Protein AF-Q7WXS7-F1 (afdb_monomer)

Organism: Cupriavidus necator (strain ATCC 17699 / DSM 428 / KCTC 22496 / NCIMB 10442 / H16 / Stanier 337) (NCBI:txid381666)

Solvent-accessible surface area (backbone atoms only — not comparable to full-atom values): 4306 Å² total; per-residue (Å²): 107,69,58,57,76,72,68,49,54,60,63,59,54,20,57,77,70,69,44,94,47,63,72,77,46,46,59,64,60,72,73,31,64,71,57,52,52,56,52,48,72,74,52,72,88,73,88,66,76,90,71,81,88,73,75,53,76,66,58,50,53,55,64,74,73,109

Secondary structure (DSSP, 8-state):
-HHHHTT--HHHHHHHTT-S-THHHHHHHHT-HHHHHHHHHHS----S--PPP---HHHHHHHTT-

pLDDT: mean 81.95, std 5.97, range [70.12, 94.25]

Foldseek 3Di:
DVCVVVVHDLVVVCVVVVHPDSVVSVVVVVVDPVSVVVVVVVDDPDPDDPDDDDDDPVVVVVVVVD

Sequence (66 aa):
MELLQAGVDPFNIALWMGHESLQTTQIYLDASLELKEKILANVGPHDGKPVRYRPDSKLATFLKGL

Structure (mmCIF, N/CA/C/O backbone):
data_AF-Q7WXS7-F1
#
_entry.id   AF-Q7WXS7-F1
#
loop_
_atom_site.group_PDB
_atom_site.id
_atom_site.type_symbol
_atom_site.label_atom_id
_atom_site.label_alt_id
_atom_site.label_comp_id
_atom_site.label_asym_id
_atom_site.label_entity_id
_atom_site.label_seq_id
_atom_site.pdbx_PDB_ins_code
_atom_site.Cartn_x
_atom_site.Cartn_y
_atom_site.Cartn_z
_atom_site.occupancy
_atom_site.B_iso_or_equiv
_atom_site.auth_seq_id
_atom_site.auth_comp_id
_atom_site.auth_asym_id
_atom_site.auth_atom_id
_atom_site.pdbx_PDB_model_num
ATOM 1 N N . MET A 1 1 ? 10.032 -0.690 -12.535 1.00 73.56 1 MET A N 1
ATOM 2 C CA . MET A 1 1 ? 10.989 -1.332 -11.606 1.00 73.56 1 MET A CA 1
ATOM 3 C C . MET A 1 1 ? 10.718 -2.819 -11.708 1.00 73.56 1 MET A C 1
ATOM 5 O O . MET A 1 1 ? 9.606 -3.230 -11.393 1.00 73.56 1 MET A O 1
ATOM 9 N N . GLU A 1 2 ? 11.681 -3.581 -12.223 1.00 81.94 2 GLU A N 1
ATOM 10 C CA . GLU A 1 2 ? 11.478 -4.963 -12.693 1.00 81.94 2 GLU A CA 1
ATOM 11 C C . GLU A 1 2 ? 10.925 -5.905 -11.612 1.00 81.94 2 GLU A C 1
ATOM 13 O O . GLU A 1 2 ? 10.021 -6.683 -11.889 1.00 81.94 2 GLU A O 1
ATOM 18 N N . LEU A 1 3 ? 11.381 -5.794 -10.355 1.00 82.81 3 LEU A N 1
ATOM 19 C CA . LEU A 1 3 ? 10.891 -6.648 -9.260 1.00 82.81 3 LEU A CA 1
ATOM 20 C C . LEU A 1 3 ? 9.408 -6.401 -8.961 1.00 82.81 3 LEU A C 1
ATOM 22 O O . LEU A 1 3 ? 8.641 -7.345 -8.790 1.00 82.81 3 LEU A O 1
ATOM 26 N N . LEU A 1 4 ? 8.984 -5.136 -8.954 1.00 81.69 4 LEU A N 1
ATOM 27 C CA . LEU A 1 4 ? 7.582 -4.782 -8.736 1.00 81.69 4 LEU A CA 1
ATOM 28 C C . LEU A 1 4 ? 6.700 -5.259 -9.902 1.00 81.69 4 LEU A C 1
ATOM 30 O O . LEU A 1 4 ? 5.603 -5.766 -9.687 1.00 81.69 4 LEU A O 1
ATOM 34 N N . GLN A 1 5 ? 7.192 -5.144 -11.140 1.00 78.19 5 GLN A N 1
ATOM 35 C CA . GLN A 1 5 ? 6.492 -5.635 -12.335 1.00 78.19 5 GLN A CA 1
ATOM 36 C C . GLN A 1 5 ? 6.435 -7.169 -12.399 1.00 78.19 5 GLN A C 1
ATOM 38 O O . GLN A 1 5 ? 5.466 -7.713 -12.927 1.00 78.19 5 GLN A O 1
ATOM 43 N N . ALA A 1 6 ? 7.416 -7.855 -11.809 1.00 82.06 6 ALA A N 1
ATOM 44 C CA . ALA A 1 6 ? 7.422 -9.302 -11.604 1.00 82.06 6 ALA A CA 1
ATOM 45 C C . ALA A 1 6 ? 6.515 -9.765 -10.442 1.00 82.06 6 ALA A C 1
ATOM 47 O O . ALA A 1 6 ? 6.431 -10.963 -10.178 1.00 82.06 6 ALA A O 1
ATOM 48 N N . GLY A 1 7 ? 5.825 -8.845 -9.756 1.00 77.94 7 GLY A N 1
ATOM 49 C CA . GLY A 1 7 ? 4.878 -9.161 -8.683 1.00 77.94 7 GLY A CA 1
ATOM 50 C C . GLY A 1 7 ? 5.510 -9.348 -7.302 1.00 77.94 7 GLY A C 1
ATOM 51 O O . GLY A 1 7 ? 4.861 -9.888 -6.408 1.00 77.94 7 GLY A O 1
ATOM 52 N N . VAL A 1 8 ? 6.758 -8.917 -7.103 1.00 82.31 8 VAL A N 1
ATOM 53 C CA . VAL A 1 8 ? 7.391 -8.934 -5.778 1.00 82.31 8 VAL A CA 1
ATOM 54 C C . VAL A 1 8 ? 6.741 -7.876 -4.886 1.00 82.31 8 VAL A C 1
ATOM 56 O O . VAL A 1 8 ? 6.587 -6.721 -5.282 1.00 82.31 8 VAL A O 1
ATOM 59 N N . ASP A 1 9 ? 6.392 -8.276 -3.663 1.00 82.75 9 ASP A N 1
ATOM 60 C CA . ASP A 1 9 ? 5.812 -7.397 -2.645 1.00 82.75 9 ASP A CA 1
ATOM 61 C C . ASP A 1 9 ? 6.714 -6.166 -2.376 1.00 82.75 9 ASP A C 1
ATOM 63 O O . ASP A 1 9 ? 7.906 -6.338 -2.078 1.00 82.75 9 ASP A O 1
ATOM 67 N N . PRO A 1 10 ? 6.171 -4.929 -2.429 1.00 81.81 10 PRO A N 1
ATOM 68 C CA . PRO A 1 10 ? 6.861 -3.707 -2.011 1.00 81.81 10 PRO A CA 1
ATOM 69 C C . PRO A 1 10 ? 7.549 -3.791 -0.643 1.00 81.81 10 PRO A C 1
ATOM 71 O O . PRO A 1 10 ? 8.572 -3.128 -0.449 1.00 81.81 10 PRO A O 1
ATOM 74 N N . PHE A 1 11 ? 7.030 -4.603 0.285 1.00 82.88 11 PHE A N 1
ATOM 75 C CA . PHE A 1 11 ? 7.654 -4.869 1.582 1.00 82.88 11 PHE A CA 1
ATOM 76 C C . PHE A 1 11 ? 9.001 -5.587 1.446 1.00 82.88 11 PHE A C 1
ATOM 78 O O . PHE A 1 11 ? 9.995 -5.165 2.034 1.00 82.88 11 PHE A O 1
ATOM 85 N N . ASN A 1 12 ? 9.064 -6.625 0.611 1.00 85.38 12 ASN A N 1
ATOM 86 C CA . ASN A 1 12 ? 10.303 -7.360 0.349 1.00 85.38 12 ASN A CA 1
ATOM 87 C C . ASN A 1 12 ? 11.322 -6.491 -0.390 1.00 85.38 12 ASN A C 1
ATOM 89 O O . ASN A 1 12 ? 12.511 -6.530 -0.083 1.00 85.38 12 ASN A O 1
ATOM 93 N N . ILE A 1 13 ? 10.850 -5.659 -1.321 1.00 84.00 13 ILE A N 1
ATOM 94 C CA . ILE A 1 13 ? 11.698 -4.695 -2.028 1.00 84.00 13 ILE A CA 1
ATOM 95 C C . ILE A 1 13 ? 12.300 -3.684 -1.041 1.00 84.00 13 ILE A C 1
ATOM 97 O O . ILE A 1 13 ? 13.499 -3.420 -1.099 1.00 84.00 13 ILE A O 1
ATOM 101 N N . ALA A 1 14 ? 11.496 -3.143 -0.121 1.00 84.94 14 ALA A N 1
ATOM 102 C CA . ALA A 1 14 ? 11.976 -2.220 0.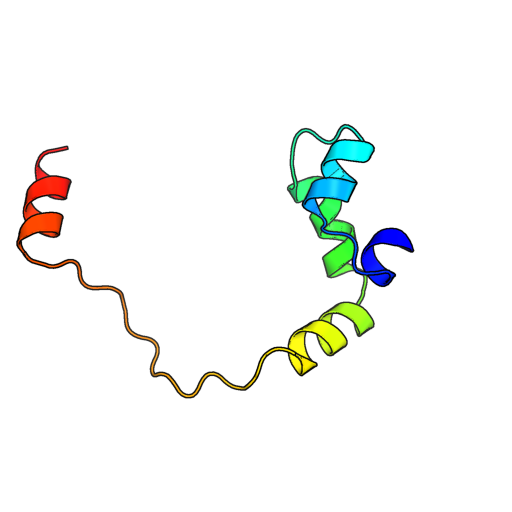905 1.00 84.94 14 ALA A CA 1
ATOM 103 C C . ALA A 1 14 ? 13.018 -2.890 1.813 1.00 84.94 14 ALA A C 1
ATOM 105 O O . ALA A 1 14 ? 14.089 -2.327 2.037 1.00 84.94 14 ALA A O 1
ATOM 106 N N . LEU A 1 15 ? 12.744 -4.119 2.255 1.00 84.94 15 LEU A N 1
ATOM 107 C CA . LEU A 1 15 ? 13.652 -4.893 3.097 1.00 84.94 15 LEU A CA 1
ATOM 108 C C . LEU A 1 15 ? 14.999 -5.165 2.406 1.00 84.94 15 LEU A C 1
ATOM 110 O O . LEU A 1 15 ? 16.047 -4.932 3.005 1.00 84.94 15 LEU A O 1
ATOM 114 N N . TRP A 1 16 ? 14.997 -5.611 1.146 1.00 88.88 16 TRP A N 1
ATOM 115 C CA . TRP A 1 16 ? 16.232 -5.882 0.395 1.00 88.88 16 TRP A CA 1
ATOM 116 C C . TRP A 1 16 ? 17.036 -4.623 0.072 1.00 88.88 16 TRP A C 1
ATOM 118 O O . TRP A 1 16 ? 18.259 -4.695 -0.025 1.00 88.88 16 TRP A O 1
ATOM 128 N N . MET A 1 17 ? 16.373 -3.473 -0.064 1.00 83.25 17 MET A N 1
ATOM 129 C CA . MET A 1 17 ? 17.042 -2.185 -0.269 1.00 83.25 17 MET A CA 1
ATOM 130 C C . MET A 1 17 ? 17.468 -1.504 1.041 1.00 83.25 17 MET A C 1
ATOM 132 O O . MET A 1 17 ? 18.036 -0.415 1.004 1.00 83.25 17 MET A O 1
ATOM 136 N N . GLY A 1 18 ? 17.219 -2.128 2.199 1.00 85.06 18 GLY A N 1
ATOM 137 C CA . GLY A 1 18 ? 17.558 -1.560 3.507 1.00 85.06 18 GLY A CA 1
ATOM 138 C C . GLY A 1 18 ? 16.729 -0.324 3.860 1.00 85.06 18 GLY A C 1
ATOM 139 O O . GLY A 1 18 ? 17.170 0.518 4.639 1.00 85.06 18 GLY A O 1
ATOM 140 N N . HIS A 1 19 ? 15.545 -0.181 3.267 1.00 85.38 19 HIS A N 1
ATOM 141 C CA . HIS A 1 19 ? 14.649 0.925 3.558 1.00 85.38 19 HIS A CA 1
ATOM 142 C C . HIS A 1 19 ? 13.960 0.696 4.907 1.00 85.38 19 HIS A C 1
ATOM 144 O O . HIS A 1 19 ? 13.283 -0.308 5.111 1.00 85.38 19 HIS A O 1
ATOM 150 N N . GLU A 1 20 ? 14.079 1.670 5.806 1.00 78.69 20 GLU A N 1
ATOM 151 C CA . GLU A 1 20 ? 13.409 1.664 7.114 1.00 78.69 20 GLU A CA 1
ATOM 152 C C . GLU A 1 20 ? 11.883 1.847 6.996 1.00 78.69 20 GLU A C 1
ATOM 154 O O . GLU A 1 20 ? 11.125 1.459 7.881 1.00 78.69 20 GLU A O 1
ATOM 159 N N . SER A 1 21 ? 11.413 2.421 5.883 1.00 75.31 21 SER A N 1
ATOM 160 C CA . SER A 1 21 ? 10.003 2.730 5.645 1.00 75.31 21 SER A CA 1
ATOM 161 C C . SER A 1 21 ? 9.544 2.270 4.268 1.00 75.31 21 SER A C 1
ATOM 163 O O . SER A 1 21 ? 10.234 2.452 3.269 1.00 75.31 21 SER A O 1
ATOM 165 N N . LEU A 1 22 ? 8.312 1.762 4.202 1.00 71.44 22 LEU A N 1
ATOM 166 C CA . LEU A 1 22 ? 7.629 1.410 2.953 1.00 71.44 22 LEU A CA 1
ATOM 167 C C . LEU A 1 22 ? 7.272 2.636 2.101 1.00 71.44 22 LEU A C 1
ATOM 169 O O . LEU A 1 22 ? 7.006 2.511 0.909 1.00 71.44 22 LEU A O 1
ATOM 173 N N . GLN A 1 23 ? 7.288 3.841 2.680 1.00 74.38 23 GLN A N 1
ATOM 174 C CA . GLN A 1 23 ? 6.989 5.063 1.928 1.00 74.38 23 GLN A CA 1
ATOM 175 C C . GLN A 1 23 ? 7.995 5.318 0.802 1.00 74.38 23 GLN A C 1
ATOM 177 O O . GLN A 1 23 ? 7.640 5.906 -0.216 1.00 74.38 23 GLN A O 1
ATOM 182 N N . THR A 1 24 ? 9.237 4.852 0.940 1.00 74.44 24 THR A N 1
ATOM 183 C CA . THR A 1 24 ? 10.271 5.056 -0.082 1.00 74.44 24 THR A CA 1
ATOM 184 C C . THR A 1 24 ? 10.122 4.108 -1.275 1.00 74.44 24 THR A C 1
ATOM 186 O O . THR A 1 24 ? 10.633 4.413 -2.350 1.00 74.44 24 THR A O 1
ATOM 189 N N . THR A 1 25 ? 9.383 2.997 -1.138 1.00 73.81 25 THR A N 1
ATOM 190 C CA . THR A 1 25 ? 9.020 2.114 -2.263 1.00 73.81 25 THR A CA 1
ATOM 191 C C . THR A 1 25 ? 7.672 2.471 -2.898 1.00 73.81 25 THR A C 1
ATOM 193 O O . THR A 1 25 ? 7.413 2.061 -4.032 1.00 73.81 25 THR A O 1
ATOM 196 N N . GLN A 1 26 ? 6.857 3.311 -2.245 1.00 71.81 26 GLN A N 1
ATOM 197 C CA . GLN A 1 26 ? 5.575 3.806 -2.769 1.00 71.81 26 GLN A CA 1
ATOM 198 C C . GLN A 1 26 ? 5.724 4.552 -4.107 1.00 71.81 26 GLN A C 1
ATOM 200 O O . GLN A 1 26 ? 4.871 4.436 -4.986 1.00 71.81 26 GLN A O 1
ATOM 205 N N . ILE A 1 27 ? 6.852 5.240 -4.312 1.00 75.19 27 ILE A N 1
ATOM 206 C CA . ILE A 1 27 ? 7.161 5.966 -5.555 1.00 75.19 27 ILE A CA 1
ATOM 207 C C . ILE A 1 27 ? 7.128 5.029 -6.777 1.00 75.19 27 ILE A C 1
ATOM 209 O O . ILE A 1 27 ? 6.712 5.435 -7.863 1.00 75.19 27 ILE A O 1
ATOM 213 N N . TYR A 1 28 ? 7.507 3.757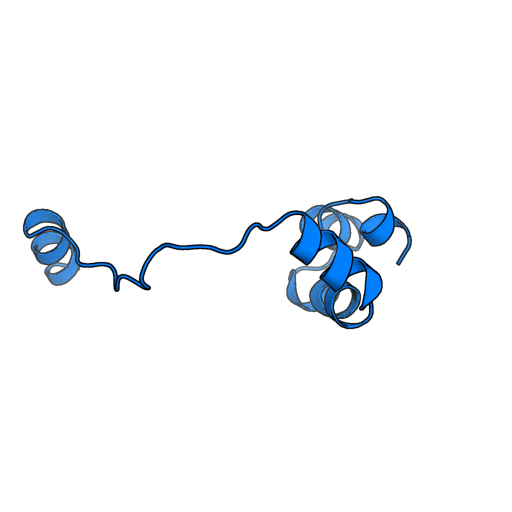 -6.615 1.00 70.12 28 TYR A N 1
ATOM 214 C CA . TYR A 1 28 ? 7.502 2.787 -7.714 1.00 70.12 28 TYR A CA 1
ATOM 215 C C . TYR A 1 28 ? 6.093 2.336 -8.111 1.00 70.12 28 TYR A C 1
ATOM 217 O O . TYR A 1 28 ? 5.861 2.053 -9.287 1.00 70.12 28 TYR A O 1
ATOM 225 N N . LEU A 1 29 ? 5.161 2.292 -7.155 1.00 70.44 29 LEU A N 1
ATOM 226 C CA . LEU A 1 29 ? 3.744 2.035 -7.423 1.00 70.44 29 LEU A CA 1
ATOM 227 C C . LEU A 1 29 ? 3.115 3.222 -8.153 1.00 70.44 29 LEU A C 1
ATOM 229 O O . LEU A 1 29 ? 2.351 3.033 -9.100 1.00 70.44 29 LEU A O 1
ATOM 233 N N . ASP A 1 30 ? 3.458 4.445 -7.748 1.00 70.38 30 ASP A N 1
ATOM 234 C CA . ASP A 1 30 ? 2.867 5.644 -8.335 1.00 70.38 30 ASP A CA 1
ATOM 235 C C . ASP A 1 30 ? 3.333 5.940 -9.755 1.00 70.38 30 ASP A C 1
ATOM 237 O O . ASP A 1 30 ? 2.531 6.420 -10.561 1.00 70.38 30 ASP A O 1
ATOM 241 N N . ALA A 1 31 ? 4.573 5.581 -10.080 1.00 73.62 31 ALA A N 1
ATOM 242 C CA . ALA A 1 31 ? 5.164 5.789 -11.396 1.00 73.62 31 ALA A CA 1
ATOM 243 C C . ALA A 1 31 ? 4.631 4.845 -12.495 1.00 73.62 31 ALA A C 1
ATOM 245 O O . ALA A 1 31 ? 4.896 5.086 -13.670 1.00 73.62 31 ALA A O 1
ATOM 246 N N . SER A 1 32 ? 3.906 3.771 -12.150 1.00 78.12 32 SER A N 1
ATOM 247 C CA . SER A 1 32 ? 3.535 2.711 -13.100 1.00 78.12 32 SER A CA 1
ATOM 248 C C . SER A 1 32 ? 2.020 2.603 -13.308 1.00 78.12 32 SER A C 1
ATOM 250 O O . SER A 1 32 ? 1.329 1.892 -12.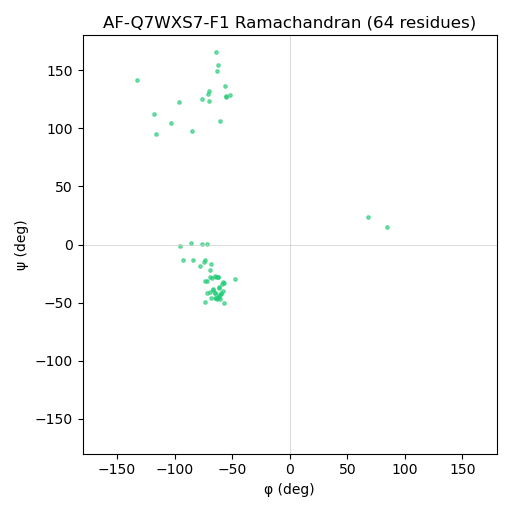577 1.00 78.1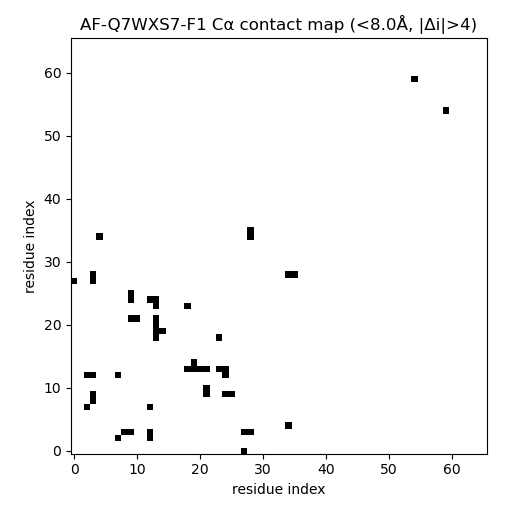2 32 SER A O 1
ATOM 252 N N . LEU A 1 33 ? 1.503 3.261 -14.353 1.00 79.81 33 LEU A N 1
ATOM 253 C CA . LEU A 1 33 ? 0.083 3.193 -14.735 1.00 79.81 33 LEU A CA 1
ATOM 254 C C . LEU A 1 33 ? -0.364 1.770 -15.105 1.00 79.81 33 LEU A C 1
ATOM 256 O O . LEU A 1 33 ? -1.388 1.312 -14.610 1.00 79.81 33 LEU A O 1
ATOM 260 N N . GLU A 1 34 ? 0.443 1.028 -15.867 1.00 81.38 34 GLU A N 1
ATOM 261 C CA . GLU A 1 34 ? 0.144 -0.364 -16.254 1.00 81.38 34 GLU A CA 1
ATOM 262 C C . GLU A 1 34 ? -0.034 -1.291 -15.042 1.00 81.38 34 GLU A C 1
ATOM 264 O O . GLU A 1 34 ? -0.824 -2.235 -15.055 1.00 81.38 34 GLU A O 1
ATOM 269 N N . LEU A 1 35 ? 0.710 -1.027 -13.964 1.00 80.00 35 LEU A N 1
ATOM 270 C CA . LEU A 1 35 ? 0.593 -1.794 -12.727 1.00 80.00 35 LEU A CA 1
ATOM 271 C C . LEU A 1 35 ? -0.718 -1.462 -12.010 1.00 80.00 35 LEU A C 1
ATOM 273 O O . LEU A 1 35 ? -1.397 -2.372 -11.541 1.00 80.00 35 LEU A O 1
ATOM 277 N N . LYS A 1 36 ? -1.098 -0.179 -11.970 1.00 81.00 36 LYS A N 1
ATOM 278 C CA . LYS A 1 36 ? -2.389 0.260 -11.423 1.00 81.00 36 LYS A CA 1
ATOM 279 C C . LYS A 1 36 ? -3.553 -0.381 -12.183 1.00 81.00 36 LYS A C 1
ATOM 281 O O . LYS A 1 36 ? -4.478 -0.874 -11.546 1.00 81.00 36 LYS A O 1
ATOM 286 N N . GLU A 1 37 ? -3.476 -0.461 -13.510 1.00 84.62 37 GLU A N 1
ATOM 287 C CA . GLU A 1 37 ? -4.487 -1.128 -14.342 1.00 84.62 37 GLU A CA 1
ATOM 288 C C . GLU A 1 37 ? -4.562 -2.640 -14.088 1.00 84.62 37 GLU A C 1
ATOM 290 O O . GLU A 1 37 ? -5.654 -3.168 -13.886 1.00 84.62 37 GLU A O 1
ATOM 295 N N . LYS A 1 38 ? -3.420 -3.342 -14.019 1.00 83.00 38 LYS A N 1
ATOM 296 C CA . LYS A 1 38 ? -3.383 -4.780 -13.680 1.00 83.00 38 LYS A CA 1
ATOM 297 C C . LYS A 1 38 ? -3.968 -5.066 -12.299 1.00 83.00 38 LYS A C 1
ATOM 299 O O . LYS A 1 38 ? -4.711 -6.030 -12.137 1.00 83.00 38 LYS A O 1
ATOM 304 N N . ILE A 1 39 ? -3.638 -4.242 -11.304 1.00 82.50 39 ILE A N 1
ATOM 305 C CA . ILE A 1 39 ? -4.199 -4.364 -9.953 1.00 82.50 39 ILE A CA 1
ATOM 306 C C . ILE A 1 39 ? -5.709 -4.130 -10.000 1.00 82.50 39 ILE A C 1
ATOM 308 O O . ILE A 1 39 ? -6.459 -4.935 -9.454 1.00 82.50 39 ILE A O 1
ATOM 312 N N . LEU A 1 40 ? -6.160 -3.080 -10.689 1.00 84.50 40 LEU A N 1
ATOM 313 C CA . LEU A 1 40 ? -7.580 -2.766 -10.817 1.00 84.50 40 LEU A CA 1
ATOM 314 C C . LEU A 1 40 ? -8.357 -3.888 -11.521 1.00 84.50 40 LEU A C 1
ATOM 316 O O . LEU A 1 40 ? -9.464 -4.198 -11.106 1.00 84.50 40 LEU A O 1
ATOM 320 N N . ALA A 1 41 ? -7.768 -4.552 -12.518 1.00 86.75 41 ALA A N 1
ATOM 321 C CA . ALA A 1 41 ? -8.382 -5.698 -13.190 1.00 86.75 41 ALA A CA 1
ATOM 322 C C . ALA A 1 41 ? -8.586 -6.915 -12.263 1.00 86.75 41 ALA A C 1
ATOM 324 O O . ALA A 1 41 ? -9.513 -7.695 -12.473 1.00 86.75 41 ALA A O 1
ATOM 325 N N . ASN A 1 42 ? -7.751 -7.069 -11.229 1.00 84.62 42 ASN A N 1
ATOM 326 C CA . ASN A 1 42 ? -7.885 -8.131 -10.226 1.00 84.62 42 ASN A CA 1
ATOM 327 C C . ASN A 1 42 ? -8.875 -7.778 -9.103 1.00 84.62 42 ASN A C 1
ATOM 329 O O . ASN A 1 42 ? -9.265 -8.654 -8.329 1.00 84.62 42 ASN A O 1
ATOM 333 N N . VAL A 1 43 ? -9.273 -6.509 -8.988 1.00 81.25 43 VAL A N 1
ATOM 334 C CA . VAL A 1 43 ? -10.216 -6.029 -7.977 1.00 81.25 43 VAL A CA 1
ATOM 335 C C . VAL A 1 43 ? -11.570 -5.816 -8.645 1.00 81.25 43 VAL A C 1
ATOM 337 O O . VAL A 1 43 ? -11.786 -4.851 -9.371 1.00 81.25 43 VAL A O 1
ATOM 340 N N . GLY A 1 44 ? -12.505 -6.732 -8.395 1.00 78.75 44 GLY A N 1
ATOM 341 C CA . GLY A 1 44 ? -13.878 -6.577 -8.869 1.00 78.75 44 GLY A CA 1
ATOM 342 C C . GLY A 1 44 ? -14.563 -5.344 -8.259 1.00 78.75 44 GLY A C 1
ATOM 343 O O . GLY A 1 44 ? -14.200 -4.920 -7.155 1.00 78.75 44 GLY A 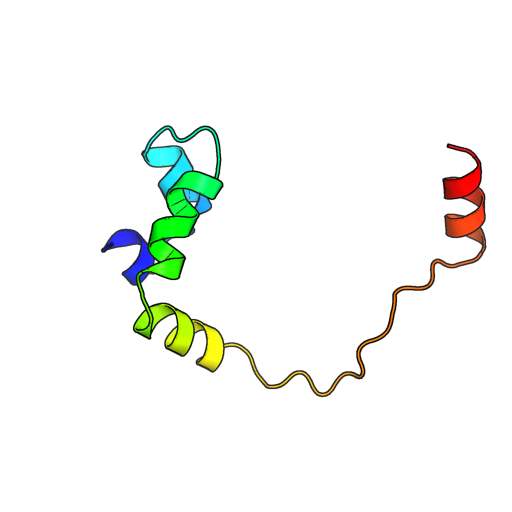O 1
ATOM 344 N N . PRO A 1 45 ? -15.572 -4.770 -8.939 1.00 76.62 45 PRO A N 1
ATOM 345 C CA . PRO A 1 45 ? -16.385 -3.709 -8.361 1.00 76.62 45 PRO A CA 1
ATOM 346 C C . PRO A 1 45 ? -16.992 -4.185 -7.036 1.00 76.62 45 PRO A C 1
ATOM 348 O O . PRO A 1 45 ? -17.595 -5.254 -6.946 1.00 76.62 45 PRO A O 1
ATOM 351 N N . HIS A 1 46 ? -16.789 -3.399 -5.982 1.00 76.00 46 HIS A N 1
ATOM 352 C CA . HIS A 1 46 ? -17.313 -3.715 -4.664 1.00 76.00 46 HIS A CA 1
ATOM 353 C C . HIS A 1 46 ? -18.759 -3.208 -4.558 1.00 76.00 46 HIS A C 1
ATOM 355 O O . HIS A 1 46 ? -18.986 -2.042 -4.246 1.00 76.00 46 HIS A O 1
ATOM 361 N N . ASP A 1 47 ? -19.739 -4.091 -4.769 1.00 76.25 47 ASP A N 1
ATOM 362 C CA . ASP A 1 47 ? -21.179 -3.764 -4.686 1.00 76.25 47 ASP A CA 1
ATOM 363 C C . ASP A 1 47 ? -21.689 -3.521 -3.250 1.00 76.25 47 ASP A C 1
ATOM 365 O O . ASP A 1 47 ? -22.865 -3.232 -3.009 1.00 76.25 47 ASP A O 1
ATOM 369 N N . GLY A 1 48 ? -20.812 -3.621 -2.251 1.00 80.06 48 GLY A N 1
ATOM 370 C CA . GLY A 1 48 ? -21.150 -3.289 -0.875 1.00 80.06 48 GLY A CA 1
ATOM 371 C C . GLY A 1 48 ? -21.323 -1.784 -0.685 1.00 80.06 48 GLY A C 1
ATOM 372 O O . GLY A 1 48 ? -20.433 -0.999 -1.013 1.00 80.06 48 GLY A O 1
ATOM 373 N N . LYS A 1 49 ? -22.438 -1.376 -0.068 1.00 81.81 49 LYS A N 1
ATOM 374 C CA . LYS A 1 49 ? -22.590 -0.004 0.435 1.00 81.81 49 LYS A CA 1
ATOM 375 C C . LYS A 1 49 ? -21.430 0.296 1.392 1.00 81.81 49 LYS A C 1
ATOM 377 O O . LYS A 1 49 ? -21.141 -0.550 2.240 1.00 81.81 49 LYS A O 1
ATOM 382 N N . PRO A 1 50 ? -20.800 1.479 1.321 1.00 78.81 50 PRO A N 1
ATOM 383 C CA . PRO A 1 50 ? -19.811 1.869 2.312 1.00 78.81 50 PRO A CA 1
ATOM 384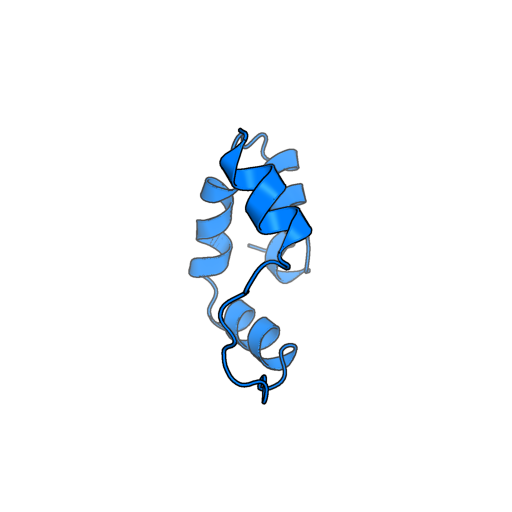 C C . PRO A 1 50 ? -20.490 1.910 3.685 1.00 78.81 50 PRO A C 1
ATOM 386 O O . PRO A 1 50 ? -21.295 2.795 3.979 1.00 78.81 50 PRO A O 1
ATOM 389 N N . VAL A 1 51 ? -20.204 0.916 4.523 1.00 84.38 51 VAL A N 1
ATOM 390 C CA . VAL A 1 51 ? -20.691 0.867 5.900 1.00 84.38 51 VAL A CA 1
ATOM 391 C C . VAL A 1 51 ? -19.595 1.422 6.787 1.00 84.38 51 VAL A C 1
ATOM 393 O O . VAL A 1 51 ? -18.479 0.910 6.827 1.00 84.38 51 VAL A O 1
ATOM 396 N N . ARG A 1 52 ? -19.921 2.468 7.545 1.00 84.50 52 ARG A N 1
ATOM 397 C CA . ARG A 1 52 ? -19.053 2.893 8.637 1.00 84.50 52 ARG A CA 1
ATOM 398 C C . ARG A 1 52 ? -19.120 1.835 9.731 1.00 84.50 52 ARG A C 1
ATOM 400 O O . ARG A 1 52 ? -20.208 1.545 10.230 1.00 84.50 52 ARG A O 1
ATOM 407 N N . TYR A 1 53 ? -17.966 1.288 10.104 1.00 87.25 53 TYR A N 1
ATOM 408 C CA . TYR A 1 53 ? -17.867 0.346 11.210 1.00 87.25 53 TYR A CA 1
ATOM 409 C C . TYR A 1 53 ? -18.534 0.923 12.466 1.00 87.25 53 TYR A C 1
ATOM 411 O O . TYR A 1 53 ? -18.261 2.058 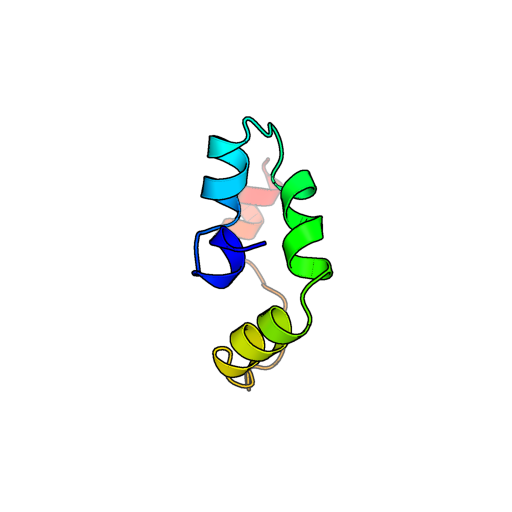12.867 1.00 87.25 53 TYR A O 1
ATOM 419 N N . ARG A 1 54 ? -19.426 0.137 13.070 1.00 84.69 54 ARG A N 1
ATOM 420 C CA . ARG A 1 54 ? -20.034 0.426 14.366 1.00 84.69 54 ARG A CA 1
ATOM 421 C C . ARG A 1 54 ? -19.627 -0.697 15.318 1.00 84.69 54 ARG A C 1
ATOM 423 O O . ARG A 1 54 ? -20.047 -1.829 15.080 1.00 84.69 54 ARG A O 1
ATOM 430 N N . PRO A 1 55 ? -18.805 -0.414 16.344 1.00 86.75 55 PRO A N 1
ATOM 431 C CA . PRO A 1 55 ? -18.444 -1.423 17.328 1.00 86.75 55 PRO A CA 1
ATOM 432 C C . PRO A 1 55 ? -19.690 -1.890 18.080 1.00 86.75 55 PRO A C 1
ATOM 434 O O . PRO A 1 55 ? -20.631 -1.115 18.285 1.00 86.75 55 PRO A O 1
ATOM 437 N N . ASP A 1 56 ? -19.687 -3.152 18.504 1.00 89.56 56 ASP A N 1
ATOM 438 C CA . ASP A 1 56 ? -20.706 -3.642 19.422 1.00 89.56 56 ASP A CA 1
ATOM 439 C C . ASP A 1 56 ? -20.609 -2.923 20.782 1.00 89.56 56 ASP A C 1
ATOM 441 O O . ASP A 1 56 ? -19.629 -2.239 21.102 1.00 89.56 56 ASP A O 1
ATOM 445 N N . SER A 1 57 ? -21.653 -3.054 21.601 1.00 88.12 57 SER A N 1
ATOM 446 C CA . SER A 1 57 ? -21.719 -2.363 22.891 1.00 88.12 57 SER A CA 1
ATOM 447 C C . SER A 1 57 ? -20.605 -2.781 23.856 1.00 88.12 57 SER A C 1
ATOM 449 O O . SER A 1 57 ? -20.191 -1.969 24.688 1.00 88.12 57 SER A O 1
ATOM 451 N N . LYS A 1 58 ? -20.081 -4.008 23.739 1.00 92.94 58 LYS A N 1
ATOM 452 C CA . LYS A 1 58 ? -19.017 -4.521 24.609 1.00 92.94 58 LYS A CA 1
ATOM 453 C C . LYS A 1 58 ? -17.684 -3.876 24.253 1.00 92.94 58 LYS A C 1
ATOM 455 O O . LYS A 1 58 ? -17.022 -3.325 25.130 1.00 92.94 58 LYS A O 1
ATOM 460 N N . LEU A 1 59 ? -17.334 -3.865 22.971 1.00 91.38 59 LEU A N 1
ATOM 461 C CA . LEU A 1 59 ? -16.122 -3.245 22.456 1.00 91.38 59 LEU A CA 1
ATOM 462 C C . LEU A 1 59 ? -16.148 -1.726 22.649 1.00 91.38 59 LEU A C 1
ATOM 464 O O . LEU A 1 59 ? -15.153 -1.151 23.078 1.00 91.38 59 LEU A O 1
ATOM 468 N N . ALA A 1 60 ? -17.287 -1.072 22.407 1.00 91.44 60 ALA A N 1
ATOM 469 C CA . ALA A 1 60 ? -17.427 0.364 22.648 1.00 91.44 60 ALA A CA 1
ATOM 470 C C . ALA A 1 60 ? -17.223 0.730 24.129 1.00 91.44 60 ALA A C 1
ATOM 472 O O . ALA A 1 60 ? -16.637 1.768 24.429 1.00 91.44 60 ALA A O 1
ATOM 473 N N . THR A 1 61 ? -17.699 -0.113 25.050 1.00 94.25 61 THR A N 1
ATOM 474 C CA . THR A 1 61 ? -17.490 0.076 26.494 1.00 94.25 61 THR A CA 1
ATOM 475 C C . THR A 1 61 ? -16.029 -0.128 26.875 1.00 94.25 61 THR A C 1
ATOM 477 O O . THR A 1 61 ? -15.471 0.708 27.577 1.00 94.25 61 THR A O 1
ATOM 480 N N . PHE A 1 62 ? -15.397 -1.191 26.369 1.00 93.75 62 PHE A N 1
ATOM 481 C CA . PHE A 1 62 ? -13.976 -1.455 26.592 1.00 93.75 62 PHE A CA 1
ATOM 482 C C . PHE A 1 62 ? -13.099 -0.286 26.124 1.00 93.75 62 PHE A C 1
ATOM 484 O O . PHE A 1 62 ? -12.295 0.222 26.898 1.00 93.75 62 PHE 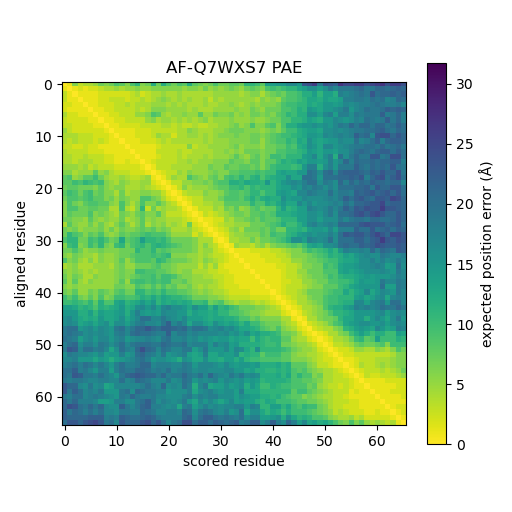A O 1
ATOM 491 N N . LEU A 1 63 ? -13.303 0.193 24.892 1.00 92.38 63 LEU A N 1
ATOM 492 C CA . LEU A 1 63 ? -12.497 1.271 24.309 1.00 92.38 63 LEU A CA 1
ATOM 493 C C . LEU A 1 63 ? -12.649 2.615 25.034 1.00 92.38 63 LEU A C 1
ATOM 495 O O . LEU A 1 63 ? -11.727 3.415 25.001 1.00 92.38 63 LEU A O 1
ATOM 499 N N . LYS A 1 64 ? -13.789 2.878 25.685 1.00 90.06 64 LYS A N 1
ATOM 500 C CA . LYS A 1 64 ? -13.979 4.083 26.513 1.00 90.06 64 LYS A CA 1
ATOM 501 C C . LYS A 1 64 ? -13.243 4.027 27.856 1.00 90.06 64 LYS A C 1
ATOM 503 O O . LYS A 1 64 ? -13.178 5.050 28.528 1.00 90.06 64 LYS A O 1
ATOM 508 N N . GLY A 1 65 ? -12.794 2.846 28.277 1.00 89.00 65 GLY A N 1
ATOM 509 C CA . GLY A 1 65 ? -12.069 2.637 29.531 1.00 89.00 65 GLY A CA 1
ATOM 510 C C . GLY A 1 65 ? -10.544 2.640 29.391 1.00 89.00 65 GLY A C 1
ATOM 511 O O . GLY A 1 65 ? -9.867 2.459 30.400 1.00 89.00 65 GLY A O 1
ATOM 512 N N . LEU A 1 66 ? -10.027 2.802 28.168 1.00 83.25 66 LEU A N 1
ATOM 513 C CA . LEU A 1 66 ? -8.615 3.053 27.859 1.00 83.25 66 LEU A CA 1
ATOM 514 C C . LEU A 1 66 ? -8.341 4.560 27.866 1.00 83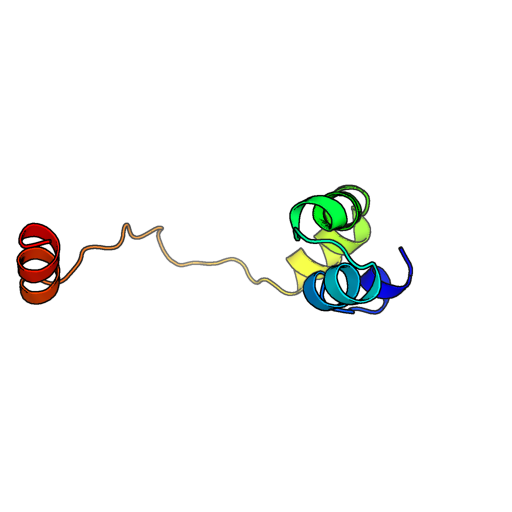.25 66 LEU A C 1
ATOM 516 O O . LEU A 1 66 ? -7.244 4.935 28.332 1.00 83.25 66 LEU A O 1
#

Mean predicted aligned error: 10.4 Å

Radius of gyration: 18.48 Å; Cα contacts (8 Å, |Δi|>4): 26; chains: 1; bounding box: 40×15×46 Å

InterPro domains:
  IPR011010 DNA breaking-rejoining enzyme, catalytic core [SSF56349] (2-40)
  IPR013762 Integrase-like, catalytic domain superfamily [G3DSA:1.10.443.10] (1-47)